Protein AF-A0A060BQU1-F1 (afdb_monomer_lite)

Structure (mmCIF, N/CA/C/O backbone):
data_AF-A0A060BQU1-F1
#
_entry.id   AF-A0A060BQU1-F1
#
loop_
_atom_site.group_PDB
_atom_site.id
_atom_site.type_symbol
_atom_site.label_atom_id
_atom_site.label_alt_id
_atom_site.label_comp_id
_atom_site.label_asym_id
_atom_site.label_entity_id
_atom_site.label_seq_id
_atom_site.pdbx_PDB_ins_code
_atom_site.Cartn_x
_atom_site.Cartn_y
_atom_site.Cartn_z
_atom_site.occupancy
_atom_site.B_iso_or_equiv
_atom_site.auth_seq_id
_atom_site.auth_comp_id
_atom_site.auth_asym_id
_atom_site.auth_atom_id
_atom_site.pdbx_PDB_model_num
ATOM 1 N N . MET A 1 1 ? -9.777 6.456 -17.873 1.00 53.06 1 MET A N 1
ATOM 2 C CA . MET A 1 1 ? -8.493 5.860 -18.306 1.00 53.06 1 MET A CA 1
ATOM 3 C C . MET A 1 1 ? -8.515 5.720 -19.818 1.00 53.06 1 MET A C 1
ATOM 5 O O . MET A 1 1 ? -9.431 5.088 -20.327 1.00 53.06 1 MET A O 1
ATOM 9 N N . GLY A 1 2 ? -7.582 6.353 -20.532 1.00 60.62 2 GLY A N 1
ATOM 10 C CA . GLY A 1 2 ? -7.427 6.136 -21.974 1.00 60.62 2 GLY A CA 1
ATOM 11 C C . GLY A 1 2 ? -6.828 4.748 -22.249 1.00 60.62 2 GLY A C 1
ATOM 12 O O . GLY A 1 2 ? -5.998 4.292 -21.453 1.00 60.62 2 GLY A O 1
ATOM 13 N N . PRO A 1 3 ? -7.241 4.047 -23.320 1.00 80.88 3 PRO A N 1
ATOM 14 C CA . PRO A 1 3 ? -6.688 2.736 -23.650 1.00 80.88 3 PRO A CA 1
ATOM 15 C C . PRO A 1 3 ? -5.167 2.831 -23.849 1.00 80.88 3 PRO A C 1
ATOM 17 O O . PRO A 1 3 ? -4.679 3.741 -24.512 1.00 80.88 3 PRO A O 1
ATOM 20 N N . GLY A 1 4 ? -4.416 1.907 -23.244 1.00 85.81 4 GLY A N 1
ATOM 21 C CA . GLY A 1 4 ? -2.954 1.833 -23.381 1.00 85.81 4 GLY A CA 1
ATOM 22 C C . GLY A 1 4 ? -2.136 2.776 -22.485 1.00 85.81 4 GLY A C 1
ATOM 23 O O . GLY A 1 4 ? -0.916 2.813 -22.617 1.00 85.81 4 GLY A O 1
ATOM 24 N N . GLY A 1 5 ? -2.756 3.511 -21.555 1.00 90.25 5 GLY A N 1
ATOM 25 C CA . GLY A 1 5 ? -2.037 4.447 -20.675 1.00 90.25 5 GLY A CA 1
ATOM 26 C C . GLY A 1 5 ? -1.175 3.806 -19.575 1.00 90.25 5 GLY A C 1
ATOM 27 O O . GLY A 1 5 ? -0.322 4.478 -19.005 1.00 90.25 5 GLY A O 1
ATOM 28 N N . TYR A 1 6 ? -1.370 2.521 -19.264 1.00 91.56 6 TYR A N 1
ATOM 29 C CA . TYR A 1 6 ? -0.601 1.831 -18.225 1.00 91.56 6 TYR A CA 1
ATOM 30 C C . TYR A 1 6 ? 0.727 1.304 -18.784 1.00 91.56 6 TYR A C 1
ATOM 32 O O . TYR A 1 6 ? 0.740 0.357 -19.569 1.00 91.56 6 TYR A O 1
ATOM 40 N N . GLN A 1 7 ? 1.837 1.932 -18.386 1.00 93.88 7 GLN A N 1
ATOM 41 C CA . GLN A 1 7 ? 3.173 1.705 -18.961 1.00 93.88 7 GLN A CA 1
ATOM 42 C C . GLN A 1 7 ? 4.217 1.231 -17.938 1.00 93.88 7 GLN A C 1
ATOM 44 O O . GLN A 1 7 ? 5.414 1.334 -18.199 1.00 93.88 7 GLN A O 1
ATOM 49 N N . LEU A 1 8 ? 3.784 0.692 -16.792 1.00 93.00 8 LEU A N 1
ATOM 50 C CA . LEU A 1 8 ? 4.696 0.208 -15.754 1.00 93.00 8 LEU A CA 1
ATOM 51 C C . LEU A 1 8 ? 5.667 -0.851 -16.303 1.00 93.00 8 LEU A C 1
ATOM 53 O O . LEU A 1 8 ? 5.246 -1.937 -16.715 1.00 93.00 8 LEU A O 1
ATOM 57 N N . GLY A 1 9 ? 6.963 -0.551 -16.244 1.00 93.62 9 GLY A N 1
ATOM 58 C CA . GLY A 1 9 ? 8.047 -1.413 -16.718 1.00 93.62 9 GLY A CA 1
ATOM 59 C C . GLY A 1 9 ? 8.431 -1.194 -18.186 1.00 93.62 9 GLY A C 1
ATOM 60 O O . GLY A 1 9 ? 9.429 -1.759 -18.637 1.00 93.62 9 GLY A O 1
ATOM 61 N N . ASN A 1 10 ? 7.691 -0.357 -18.922 1.00 93.56 10 ASN A N 1
ATOM 62 C CA . ASN A 1 10 ? 7.920 -0.092 -20.346 1.00 93.56 10 ASN A CA 1
ATOM 63 C C . ASN A 1 10 ? 8.735 1.186 -20.608 1.00 93.56 10 ASN A C 1
ATOM 65 O O . ASN A 1 10 ? 9.032 1.486 -21.765 1.00 93.56 10 ASN A O 1
ATOM 69 N N . PHE A 1 11 ? 9.116 1.940 -19.570 1.00 93.31 11 PHE A N 1
ATOM 70 C CA . PHE A 1 11 ? 9.984 3.103 -19.750 1.00 93.31 11 PHE A CA 1
ATOM 71 C C . PHE A 1 11 ? 11.409 2.687 -20.161 1.00 93.31 11 PHE A C 1
ATOM 73 O O . PHE A 1 11 ? 11.885 1.615 -19.766 1.00 93.31 11 PHE A O 1
ATOM 80 N N . PRO A 1 12 ? 12.121 3.534 -20.932 1.00 91.88 12 PRO A N 1
ATOM 81 C CA . PRO A 1 12 ? 13.494 3.260 -21.338 1.00 91.88 12 PRO A CA 1
ATOM 82 C C . PRO A 1 12 ? 14.453 3.073 -20.147 1.00 91.88 12 PRO A C 1
ATOM 84 O O . PRO A 1 12 ? 14.220 3.610 -19.058 1.00 91.88 12 PRO A O 1
ATOM 87 N N . PRO A 1 13 ? 15.582 2.368 -20.342 1.00 92.56 13 PRO A N 1
ATOM 88 C CA . PRO A 1 13 ? 16.647 2.300 -19.344 1.00 92.56 13 PRO A CA 1
ATOM 89 C C . PRO A 1 13 ? 17.123 3.696 -18.915 1.00 92.56 13 PRO A C 1
ATOM 91 O O . PRO A 1 13 ? 17.191 4.616 -19.726 1.00 92.56 13 PRO A O 1
ATOM 94 N N . GLY A 1 14 ? 17.456 3.847 -17.631 1.00 91.56 14 GLY A N 1
ATOM 95 C CA . GLY A 1 14 ? 17.789 5.138 -17.010 1.00 91.56 14 GLY A CA 1
ATOM 96 C C . GLY A 1 14 ? 16.642 5.751 -16.200 1.00 91.56 14 GLY A C 1
ATOM 97 O O . GLY A 1 14 ? 16.901 6.567 -15.321 1.00 91.56 14 GLY A O 1
ATOM 98 N N . PHE A 1 15 ? 15.401 5.306 -16.420 1.00 95.38 15 PHE A N 1
ATOM 99 C CA . PHE A 1 15 ? 14.255 5.678 -15.591 1.00 95.38 15 PHE A CA 1
ATOM 100 C C . PHE A 1 15 ? 14.021 4.674 -14.457 1.00 95.38 15 PHE A C 1
ATOM 102 O O . PHE A 1 15 ? 14.043 3.453 -14.667 1.00 95.38 15 PHE A O 1
ATOM 109 N N . SER A 1 16 ? 13.712 5.206 -13.275 1.00 96.25 16 SER A N 1
ATOM 110 C CA . SER A 1 16 ? 13.061 4.465 -12.195 1.00 96.25 16 SER A CA 1
ATOM 111 C C . SER A 1 16 ? 11.570 4.797 -12.180 1.00 96.25 16 SER A C 1
ATOM 113 O O . SER A 1 16 ? 11.181 5.940 -12.413 1.00 96.25 16 SER A O 1
ATOM 115 N N . GLU A 1 17 ? 10.735 3.799 -11.918 1.00 97.38 17 GLU A N 1
ATOM 116 C CA . GLU A 1 17 ? 9.280 3.906 -11.977 1.00 97.38 17 GLU A CA 1
ATOM 117 C C . GLU A 1 17 ? 8.655 3.583 -10.628 1.00 97.38 17 GLU A C 1
ATOM 119 O O . GLU A 1 17 ? 9.081 2.668 -9.924 1.00 97.38 17 GLU A O 1
ATOM 124 N N . TRP A 1 18 ? 7.612 4.329 -10.286 1.00 97.81 18 TRP A N 1
ATOM 125 C CA . TRP A 1 18 ? 6.802 4.073 -9.105 1.00 97.81 18 TRP A CA 1
ATOM 126 C C . TRP A 1 18 ? 6.022 2.775 -9.278 1.00 97.81 18 TRP A C 1
ATOM 128 O O . TRP A 1 18 ? 5.196 2.650 -10.178 1.00 97.81 18 TRP A O 1
ATOM 138 N N . ASN A 1 19 ? 6.293 1.806 -8.409 1.00 97.56 19 ASN A N 1
ATOM 139 C CA . ASN A 1 19 ? 5.724 0.473 -8.506 1.00 97.56 19 ASN A CA 1
ATOM 140 C C . ASN A 1 19 ? 4.430 0.360 -7.684 1.00 97.56 19 ASN A C 1
ATOM 142 O O . ASN A 1 19 ? 4.434 -0.074 -6.531 1.00 97.56 19 ASN A O 1
ATOM 146 N N . ASP A 1 20 ? 3.311 0.755 -8.293 1.00 95.75 20 ASP A N 1
ATOM 147 C CA . ASP A 1 20 ? 1.971 0.597 -7.713 1.00 95.75 20 ASP A CA 1
ATOM 148 C C . ASP A 1 20 ? 1.616 -0.875 -7.451 1.00 95.75 20 ASP A C 1
ATOM 150 O O . ASP A 1 20 ? 1.002 -1.207 -6.440 1.00 95.75 20 ASP A O 1
ATOM 154 N N . ARG A 1 21 ? 2.114 -1.793 -8.281 1.00 96.25 21 ARG A N 1
ATOM 155 C CA . ARG A 1 21 ? 1.933 -3.229 -8.079 1.00 96.25 21 ARG A CA 1
ATOM 156 C C . ARG A 1 21 ? 2.603 -3.719 -6.793 1.00 96.25 21 ARG A C 1
ATOM 158 O O . ARG A 1 21 ? 2.032 -4.568 -6.109 1.00 96.25 21 ARG A O 1
ATOM 165 N N . PHE A 1 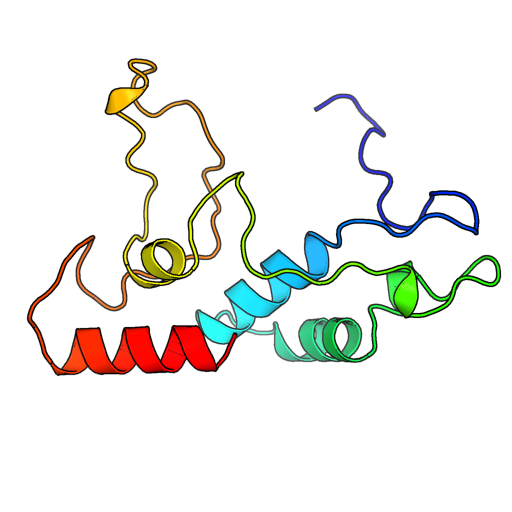22 ? 3.784 -3.204 -6.441 1.00 97.81 22 PHE A N 1
ATOM 166 C CA . PHE A 1 22 ? 4.415 -3.466 -5.141 1.00 97.81 22 PHE A CA 1
ATOM 167 C C . PHE A 1 22 ? 3.516 -2.980 -4.006 1.00 97.81 22 PHE A C 1
ATOM 169 O O . PHE A 1 22 ? 3.184 -3.769 -3.121 1.00 97.81 22 PHE A O 1
ATOM 176 N N . ARG A 1 23 ? 3.075 -1.718 -4.080 1.00 97.88 23 ARG A N 1
ATOM 177 C CA . ARG A 1 23 ? 2.188 -1.093 -3.092 1.00 97.88 23 ARG A CA 1
ATOM 178 C C . ARG A 1 23 ? 0.953 -1.954 -2.830 1.00 97.88 23 ARG A C 1
ATOM 180 O O . ARG A 1 23 ? 0.698 -2.331 -1.689 1.00 97.88 23 ARG A O 1
ATOM 187 N N . ASP A 1 24 ? 0.216 -2.294 -3.881 1.00 96.69 24 ASP A N 1
ATOM 188 C CA . ASP A 1 24 ? -1.074 -2.978 -3.772 1.00 96.69 24 ASP A CA 1
ATOM 189 C C . ASP A 1 24 ? -0.913 -4.419 -3.271 1.00 96.69 24 ASP A C 1
ATOM 191 O O . ASP A 1 24 ? -1.706 -4.875 -2.445 1.00 96.69 24 ASP A O 1
ATOM 195 N N . THR A 1 25 ? 0.149 -5.112 -3.702 1.00 97.75 25 THR A N 1
ATOM 196 C CA . THR A 1 25 ? 0.455 -6.488 -3.270 1.00 97.75 25 THR A CA 1
ATOM 197 C C . THR A 1 25 ? 0.832 -6.541 -1.791 1.00 97.75 25 THR A C 1
ATOM 199 O O . THR A 1 25 ? 0.324 -7.388 -1.060 1.00 97.75 25 THR A O 1
ATOM 202 N N . VAL A 1 26 ? 1.713 -5.647 -1.325 1.00 97.88 26 VAL A N 1
ATOM 203 C CA . VAL A 1 26 ? 2.141 -5.634 0.084 1.00 97.88 26 VAL A CA 1
ATOM 204 C 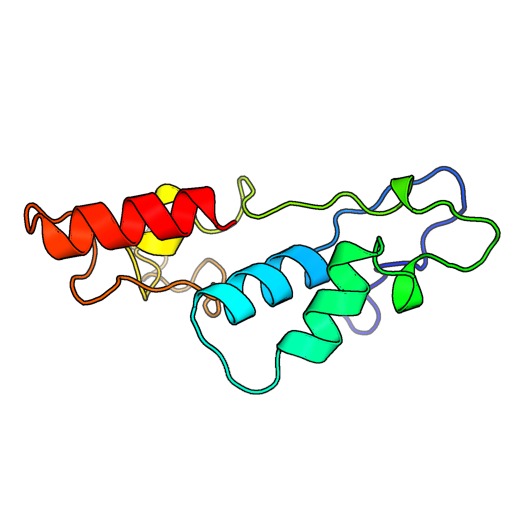C . VAL A 1 26 ? 0.967 -5.281 0.996 1.00 97.88 26 VAL A C 1
ATOM 206 O O . VAL A 1 26 ? 0.771 -5.936 2.020 1.00 97.88 26 VAL A O 1
ATOM 209 N N . ARG A 1 27 ? 0.144 -4.303 0.600 1.00 97.88 27 ARG A N 1
ATOM 210 C CA . ARG A 1 27 ? -1.080 -3.945 1.328 1.00 97.88 27 ARG A CA 1
ATOM 211 C C . ARG A 1 27 ? -2.057 -5.120 1.420 1.00 97.88 27 ARG A C 1
ATOM 213 O O . ARG A 1 27 ? -2.489 -5.453 2.518 1.00 97.88 27 ARG A O 1
ATOM 220 N N . ALA A 1 28 ? -2.349 -5.780 0.297 1.00 97.44 28 ALA A N 1
ATOM 221 C CA . ALA A 1 28 ? -3.242 -6.941 0.250 1.00 97.44 28 ALA A CA 1
ATOM 222 C C . ALA A 1 28 ? -2.736 -8.098 1.128 1.00 97.44 28 ALA A C 1
ATOM 224 O O . ALA A 1 28 ? -3.494 -8.668 1.912 1.00 97.44 28 ALA A O 1
ATOM 225 N N . PHE A 1 29 ? -1.434 -8.396 1.068 1.00 97.81 29 PHE A N 1
ATOM 226 C CA . PHE A 1 29 ? -0.831 -9.448 1.884 1.00 97.81 29 PHE A CA 1
ATOM 227 C C . PHE A 1 29 ? -1.014 -9.193 3.386 1.00 97.81 29 PHE A C 1
ATOM 229 O O . PHE A 1 29 ? -1.449 -10.080 4.116 1.00 97.81 29 PHE A O 1
ATOM 236 N N . TRP A 1 30 ? -0.723 -7.977 3.857 1.00 97.12 30 TRP A N 1
ATOM 237 C CA . TRP A 1 30 ? -0.835 -7.646 5.282 1.00 97.12 30 TRP A CA 1
ATOM 238 C C . TRP A 1 30 ? -2.268 -7.415 5.761 1.00 97.12 30 TRP A C 1
ATOM 240 O O . TRP A 1 30 ? -2.551 -7.627 6.945 1.00 97.12 30 TRP A O 1
ATOM 250 N N . ARG A 1 31 ? -3.175 -7.032 4.852 1.00 96.12 31 ARG A N 1
ATOM 251 C CA . ARG A 1 31 ? -4.625 -7.042 5.089 1.00 96.12 31 ARG A CA 1
ATOM 252 C C . ARG A 1 31 ? -5.142 -8.460 5.357 1.00 96.12 31 ARG A C 1
ATOM 254 O O . ARG A 1 31 ? -6.091 -8.610 6.123 1.00 96.12 31 ARG A O 1
ATOM 261 N N . GLY A 1 32 ? -4.472 -9.475 4.809 1.00 95.75 32 GLY A N 1
ATOM 262 C CA . GLY A 1 32 ? -4.818 -10.885 4.972 1.00 95.75 32 GLY A CA 1
ATOM 263 C C . GLY A 1 32 ? -5.562 -11.474 3.776 1.00 95.75 32 GLY A C 1
ATOM 264 O O . GLY A 1 32 ? -6.259 -12.472 3.940 1.00 95.75 32 GLY A O 1
ATOM 265 N N . ASP A 1 33 ? -5.434 -10.868 2.594 1.00 96.12 33 ASP A N 1
ATOM 266 C CA . ASP A 1 33 ? -6.044 -11.384 1.372 1.00 96.12 33 ASP A CA 1
ATOM 267 C C . ASP A 1 33 ? -5.456 -12.754 0.999 1.00 96.12 33 ASP A C 1
ATOM 269 O O . ASP A 1 33 ? -4.251 -13.010 1.122 1.00 96.12 33 ASP A O 1
ATOM 273 N N . GLU A 1 34 ? -6.312 -13.643 0.504 1.00 94.06 34 GLU A N 1
ATOM 274 C CA . GLU A 1 34 ? -5.913 -14.992 0.118 1.00 94.06 34 GLU A CA 1
ATOM 275 C C . GLU A 1 34 ? -5.042 -14.998 -1.148 1.00 94.06 34 GLU A C 1
ATOM 277 O O . GLU A 1 34 ? -5.162 -14.150 -2.030 1.00 94.06 34 GLU A O 1
ATOM 282 N N . LEU A 1 35 ? -4.169 -16.005 -1.259 1.00 92.19 35 LEU A N 1
ATOM 283 C CA . LEU A 1 35 ? -3.362 -16.292 -2.456 1.00 92.19 35 LEU A CA 1
ATOM 284 C C . LEU A 1 35 ? -2.393 -15.174 -2.907 1.00 92.19 35 LEU A C 1
ATOM 286 O O . LEU A 1 35 ? -1.870 -15.233 -4.018 1.00 92.19 35 LEU A O 1
ATOM 290 N N . VAL A 1 36 ? -2.066 -14.201 -2.048 1.00 94.75 36 VAL A N 1
ATOM 291 C CA . VAL A 1 36 ? -1.136 -13.099 -2.385 1.00 94.75 36 VAL A CA 1
ATOM 292 C C . VAL A 1 36 ? 0.345 -13.481 -2.229 1.00 94.75 36 VAL A C 1
ATOM 294 O O . VAL A 1 36 ? 1.217 -12.865 -2.841 1.00 94.75 36 VAL A O 1
ATOM 297 N N . ALA A 1 37 ? 0.663 -14.516 -1.445 1.00 93.69 37 ALA A N 1
ATOM 298 C CA . ALA A 1 37 ? 2.048 -14.881 -1.119 1.00 93.69 37 ALA A CA 1
ATOM 299 C C . ALA A 1 37 ? 2.970 -15.121 -2.343 1.00 93.69 37 ALA A C 1
ATOM 301 O O . ALA A 1 37 ? 4.103 -14.633 -2.318 1.00 93.69 37 ALA A O 1
ATOM 302 N N . PRO A 1 38 ? 2.534 -15.797 -3.429 1.00 93.31 38 PRO A N 1
ATOM 303 C CA . PRO A 1 38 ? 3.363 -15.947 -4.629 1.00 93.31 38 PRO A CA 1
ATOM 304 C C . PRO A 1 38 ? 3.686 -14.608 -5.308 1.00 93.31 38 PRO A C 1
ATOM 306 O O . PRO A 1 38 ? 4.825 -14.378 -5.709 1.00 93.31 38 PRO A O 1
ATOM 309 N N . GLU A 1 39 ? 2.710 -13.700 -5.389 1.00 94.81 39 GLU A N 1
ATOM 310 C CA . GLU A 1 39 ? 2.898 -12.369 -5.978 1.00 94.81 39 GLU A CA 1
ATOM 311 C C . GLU A 1 39 ? 3.836 -11.515 -5.112 1.00 94.81 39 GLU A C 1
ATOM 313 O O . GLU A 1 39 ? 4.703 -10.806 -5.630 1.00 94.81 39 GLU A O 1
ATOM 318 N N . LEU A 1 40 ? 3.722 -11.627 -3.783 1.00 96.50 40 LEU A N 1
ATOM 319 C CA . LEU A 1 40 ? 4.611 -10.946 -2.844 1.00 96.50 40 LEU A CA 1
ATOM 320 C C . LEU A 1 40 ? 6.077 -11.350 -3.052 1.00 96.50 40 LEU A C 1
ATOM 322 O O . LEU A 1 40 ? 6.953 -10.487 -2.994 1.00 96.50 40 LEU A O 1
ATOM 326 N N . ALA A 1 41 ? 6.358 -12.626 -3.331 1.00 96.00 41 ALA A N 1
ATOM 327 C CA . ALA A 1 41 ? 7.725 -13.090 -3.561 1.00 96.00 41 ALA A CA 1
ATOM 328 C C . ALA A 1 41 ? 8.397 -12.327 -4.717 1.00 96.00 41 ALA A C 1
ATOM 330 O O . ALA A 1 41 ? 9.522 -11.846 -4.571 1.00 96.00 41 ALA A O 1
ATOM 331 N N . ALA A 1 42 ? 7.683 -12.120 -5.829 1.00 94.81 42 ALA A N 1
ATOM 332 C CA . ALA A 1 42 ? 8.187 -11.317 -6.942 1.00 94.81 42 ALA A CA 1
ATOM 333 C C . ALA A 1 42 ? 8.428 -9.857 -6.525 1.00 94.81 42 ALA A C 1
ATOM 335 O O . ALA A 1 42 ? 9.451 -9.271 -6.880 1.00 94.81 42 ALA A O 1
ATOM 336 N N . ARG A 1 43 ? 7.526 -9.268 -5.729 1.00 97.06 43 ARG A N 1
ATOM 337 C CA . ARG A 1 43 ? 7.659 -7.886 -5.239 1.00 97.06 43 ARG A CA 1
ATOM 338 C C . ARG A 1 43 ? 8.889 -7.681 -4.357 1.00 97.06 43 ARG A C 1
ATOM 340 O O . ARG A 1 43 ? 9.605 -6.697 -4.548 1.00 97.06 43 ARG A O 1
ATOM 347 N N . LEU A 1 44 ? 9.167 -8.617 -3.450 1.00 95.44 44 LEU A N 1
ATOM 348 C CA . LEU A 1 44 ? 10.338 -8.574 -2.567 1.00 95.44 44 LEU A CA 1
ATOM 349 C C . LEU A 1 44 ? 11.660 -8.723 -3.331 1.00 95.44 44 LEU A C 1
ATOM 351 O O . LEU A 1 44 ? 12.660 -8.122 -2.948 1.00 95.44 44 LEU A O 1
ATOM 355 N N . LEU A 1 45 ? 11.659 -9.461 -4.443 1.00 95.06 45 LEU A N 1
ATOM 356 C CA . LEU A 1 45 ? 12.832 -9.664 -5.301 1.00 95.06 45 LEU A CA 1
ATOM 357 C C . LEU A 1 45 ? 13.051 -8.538 -6.330 1.00 95.06 45 LEU A C 1
ATOM 359 O O . LEU A 1 45 ? 13.793 -8.711 -7.293 1.00 95.06 45 LEU A O 1
ATOM 363 N N . GLY A 1 46 ? 12.418 -7.374 -6.146 1.00 93.12 46 GLY A N 1
ATOM 364 C CA . GLY A 1 46 ? 12.574 -6.226 -7.046 1.0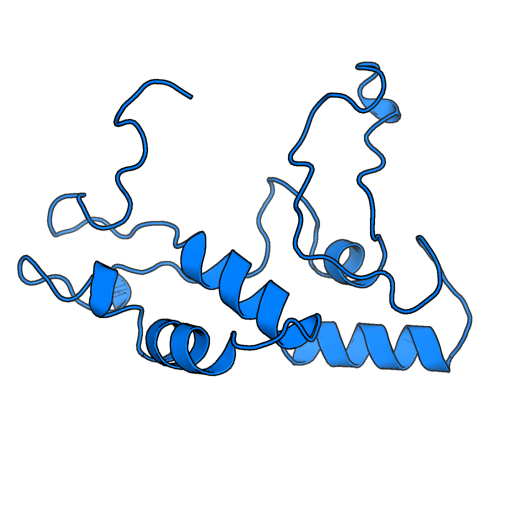0 93.12 46 GLY A CA 1
ATOM 365 C C . GLY A 1 46 ? 11.665 -6.260 -8.276 1.00 93.12 46 GLY A C 1
ATOM 366 O O . GLY A 1 46 ? 11.911 -5.536 -9.236 1.00 93.12 46 GLY A O 1
ATOM 367 N N . SER A 1 47 ? 10.596 -7.063 -8.244 1.00 95.88 47 SER A N 1
ATOM 368 C CA . SER A 1 47 ? 9.613 -7.214 -9.330 1.00 95.88 47 SER A CA 1
ATOM 369 C C . SER A 1 47 ? 10.245 -7.591 -10.681 1.00 95.88 47 SER A C 1
ATOM 371 O O . SER A 1 47 ? 10.033 -6.887 -11.676 1.00 95.88 47 SER A O 1
ATOM 373 N N . PRO A 1 48 ? 11.030 -8.687 -10.745 1.00 93.50 48 PRO A N 1
ATOM 374 C CA . PRO A 1 48 ? 11.754 -9.075 -11.956 1.00 93.50 48 PRO A CA 1
ATOM 375 C C . PRO A 1 48 ? 10.811 -9.364 -13.131 1.00 93.50 48 PRO A C 1
ATOM 377 O O . PRO A 1 48 ? 11.113 -9.018 -14.266 1.00 93.50 48 PRO A O 1
ATOM 380 N N . ASP A 1 49 ? 9.605 -9.862 -12.863 1.00 93.44 49 ASP A N 1
ATOM 381 C CA . ASP A 1 49 ? 8.552 -10.059 -13.863 1.00 93.44 49 ASP A CA 1
ATOM 382 C C . ASP A 1 49 ? 8.197 -8.772 -14.641 1.00 93.44 49 ASP A C 1
ATOM 384 O O . ASP A 1 49 ? 7.748 -8.826 -15.791 1.00 93.44 49 ASP A O 1
ATOM 388 N N . ARG A 1 50 ? 8.446 -7.595 -14.051 1.00 91.38 50 ARG A N 1
ATOM 389 C CA . ARG A 1 50 ? 8.254 -6.285 -14.689 1.00 91.38 50 ARG A CA 1
ATOM 390 C C . ARG A 1 50 ? 9.555 -5.637 -15.130 1.00 91.38 50 ARG A C 1
ATOM 392 O O . ARG A 1 50 ? 9.617 -5.152 -16.256 1.00 91.38 50 ARG A O 1
ATOM 399 N N . PHE A 1 51 ? 10.571 -5.623 -14.277 1.00 93.81 51 PHE A N 1
ATOM 400 C CA . PHE A 1 51 ? 11.758 -4.795 -14.490 1.00 93.81 51 PHE A CA 1
ATOM 401 C C . PHE A 1 51 ? 12.987 -5.562 -14.978 1.00 93.81 51 PHE A C 1
ATOM 403 O O . PHE A 1 51 ? 13.916 -4.912 -15.447 1.00 93.81 51 PHE A O 1
ATOM 410 N N . ASP A 1 52 ? 13.006 -6.898 -14.944 1.00 92.25 52 ASP A N 1
ATOM 411 C CA . ASP A 1 52 ? 14.126 -7.702 -15.461 1.00 92.25 52 ASP A CA 1
ATOM 412 C C . ASP A 1 52 ? 14.029 -7.872 -16.984 1.00 92.25 52 ASP A C 1
ATOM 414 O O . ASP A 1 52 ? 13.783 -8.940 -17.542 1.00 92.25 52 ASP A O 1
ATOM 418 N N . ARG A 1 53 ? 14.114 -6.737 -17.675 1.00 87.56 53 ARG A N 1
ATOM 419 C CA . ARG A 1 53 ? 14.096 -6.632 -19.132 1.00 87.56 53 ARG A CA 1
ATOM 420 C C . ARG A 1 53 ? 14.888 -5.407 -19.561 1.00 87.56 53 ARG A C 1
ATOM 422 O O . ARG A 1 53 ? 15.082 -4.471 -18.786 1.00 87.56 53 ARG A O 1
ATOM 429 N N . SER A 1 54 ? 15.338 -5.390 -20.812 1.00 85.38 54 SER A N 1
ATOM 430 C CA . SER A 1 54 ? 16.001 -4.220 -21.409 1.00 85.38 54 SER A CA 1
ATOM 431 C C . SER A 1 54 ? 17.207 -3.706 -20.601 1.00 85.38 54 SER A C 1
ATOM 433 O O . SER A 1 54 ? 17.446 -2.503 -20.544 1.00 85.38 54 SER A O 1
ATOM 435 N N . ASN A 1 55 ? 17.962 -4.610 -19.962 1.00 86.75 55 ASN A N 1
ATOM 436 C CA . ASN A 1 55 ? 19.133 -4.291 -19.132 1.00 86.75 55 ASN A CA 1
ATOM 437 C C . ASN A 1 55 ? 18.836 -3.349 -17.942 1.00 86.75 55 ASN A C 1
ATOM 439 O O . ASN A 1 55 ? 19.710 -2.606 -17.482 1.00 86.75 55 ASN A O 1
ATOM 443 N N . ARG A 1 56 ? 17.591 -3.339 -17.451 1.00 92.12 56 ARG A N 1
ATOM 444 C CA . ARG A 1 56 ? 17.204 -2.577 -16.261 1.00 92.12 56 ARG A CA 1
ATOM 445 C C . ARG A 1 56 ? 17.560 -3.357 -14.996 1.00 92.12 56 ARG A C 1
ATOM 447 O O . ARG A 1 56 ? 17.555 -4.580 -14.967 1.00 92.12 56 ARG A O 1
ATOM 454 N N . ARG A 1 57 ? 17.925 -2.620 -13.947 1.00 91.38 57 ARG A N 1
ATOM 455 C CA . ARG A 1 57 ? 18.322 -3.169 -12.640 1.00 91.38 57 ARG A CA 1
ATOM 456 C C . ARG A 1 57 ? 17.130 -3.162 -11.678 1.00 91.38 57 ARG A C 1
ATOM 458 O O . ARG A 1 57 ? 16.231 -2.351 -11.881 1.00 91.38 57 ARG A O 1
ATOM 465 N N . PRO A 1 58 ? 17.158 -3.927 -10.570 1.00 93.25 58 PRO A N 1
ATOM 466 C CA . PRO A 1 58 ? 16.124 -3.851 -9.531 1.00 93.25 58 PRO A CA 1
ATOM 467 C C . PRO A 1 58 ? 15.865 -2.432 -8.993 1.00 93.25 58 PRO A C 1
ATOM 469 O O . PRO A 1 58 ? 14.742 -2.105 -8.625 1.00 93.25 58 PRO A O 1
ATOM 472 N N . SER A 1 59 ? 16.869 -1.545 -9.028 1.00 94.12 59 SER A N 1
ATOM 473 C CA . SER A 1 59 ? 16.737 -0.119 -8.676 1.00 94.12 59 SER A CA 1
ATOM 474 C C . SER A 1 59 ? 15.828 0.691 -9.614 1.00 94.12 59 SER A C 1
ATOM 476 O O . SER A 1 59 ? 15.535 1.856 -9.345 1.00 94.12 59 SER A O 1
ATOM 478 N N . ALA A 1 60 ? 15.398 0.109 -10.734 1.00 95.88 60 ALA A N 1
ATOM 479 C CA . ALA A 1 60 ? 14.378 0.681 -11.601 1.00 95.88 60 ALA A CA 1
ATOM 480 C C . ALA A 1 60 ? 12.983 0.651 -10.952 1.00 95.88 60 ALA A C 1
ATOM 482 O O . ALA A 1 60 ? 12.122 1.426 -11.354 1.00 95.88 60 ALA A O 1
ATOM 483 N N . SER A 1 61 ? 12.767 -0.198 -9.942 1.00 97.38 61 SER A N 1
ATOM 484 C CA . SER A 1 61 ? 11.537 -0.231 -9.154 1.00 97.38 61 SER A CA 1
ATOM 485 C C . SER A 1 61 ? 11.646 0.712 -7.956 1.00 97.38 61 SER A C 1
ATOM 487 O O . SER A 1 61 ? 12.442 0.481 -7.045 1.00 97.38 61 SER A O 1
ATOM 489 N N . VAL A 1 62 ? 10.820 1.756 -7.919 1.00 97.75 62 VAL A N 1
ATOM 490 C CA . VAL A 1 62 ? 10.605 2.564 -6.713 1.00 97.75 62 VAL A CA 1
ATOM 491 C C . VAL A 1 62 ? 9.473 1.922 -5.924 1.00 97.75 62 VAL A C 1
ATOM 493 O O . VAL A 1 62 ? 8.297 2.073 -6.256 1.00 97.75 62 VAL A O 1
ATOM 496 N N . ASN A 1 63 ? 9.842 1.172 -4.889 1.00 97.81 63 ASN A N 1
ATOM 497 C CA . ASN A 1 63 ? 8.901 0.511 -3.992 1.00 97.81 63 ASN A CA 1
ATOM 498 C C . ASN A 1 63 ? 8.400 1.500 -2.936 1.00 97.81 63 ASN A C 1
ATOM 500 O O . ASN A 1 63 ? 9.197 2.180 -2.290 1.00 97.81 63 ASN A O 1
ATOM 504 N N . PHE A 1 64 ? 7.087 1.558 -2.737 1.00 97.94 64 PHE A N 1
ATOM 505 C CA . PHE A 1 64 ? 6.460 2.420 -1.741 1.00 97.94 64 PHE A CA 1
ATOM 506 C C . PHE A 1 64 ? 5.173 1.782 -1.212 1.00 97.94 64 PHE A C 1
ATOM 508 O O . PHE A 1 64 ? 4.511 1.027 -1.920 1.00 97.94 64 PHE A O 1
ATOM 515 N N . ILE A 1 65 ? 4.816 2.092 0.037 1.00 98.06 65 ILE A N 1
ATOM 516 C CA . ILE A 1 65 ? 3.560 1.638 0.657 1.00 98.06 65 ILE A CA 1
ATOM 517 C C . ILE A 1 65 ? 2.507 2.731 0.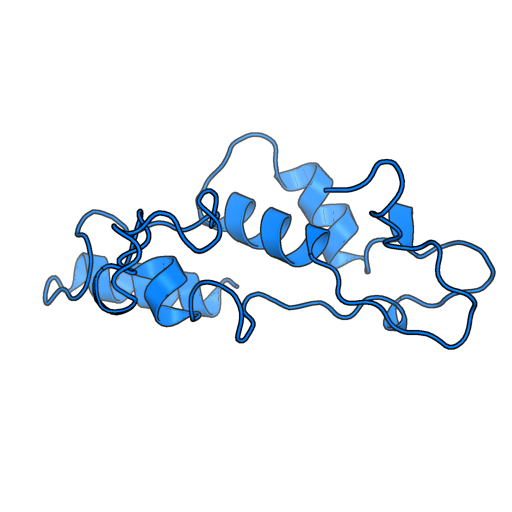611 1.00 98.06 65 ILE A C 1
ATOM 519 O O . ILE A 1 65 ? 1.340 2.438 0.380 1.00 98.06 65 ILE A O 1
ATOM 523 N N . THR A 1 66 ? 2.888 3.990 0.808 1.00 97.94 66 THR A N 1
ATOM 524 C CA . THR A 1 66 ? 1.981 5.142 0.780 1.00 97.94 66 THR A CA 1
ATOM 525 C C . THR A 1 66 ? 2.614 6.302 0.037 1.00 97.94 66 THR A C 1
ATOM 527 O O . THR A 1 66 ? 3.837 6.425 -0.005 1.00 97.94 66 THR A O 1
ATOM 530 N N . ALA A 1 67 ? 1.771 7.150 -0.534 1.00 97.19 67 ALA A N 1
ATOM 531 C CA . ALA A 1 67 ? 2.156 8.357 -1.243 1.00 97.19 67 ALA A CA 1
ATOM 532 C C . ALA A 1 67 ? 1.272 9.520 -0.778 1.00 97.19 67 ALA A C 1
ATOM 534 O O . ALA A 1 67 ? 0.496 9.371 0.161 1.00 97.19 67 ALA A O 1
ATOM 535 N N . HIS A 1 68 ? 1.405 10.673 -1.434 1.00 96.38 68 HIS A N 1
ATOM 536 C CA . HIS A 1 68 ? 0.484 11.792 -1.241 1.00 96.38 68 HIS A CA 1
ATOM 537 C C . HIS A 1 68 ? -0.918 11.493 -1.795 1.00 96.38 68 HIS A C 1
ATOM 539 O O . HIS A 1 68 ? -1.888 12.054 -1.302 1.00 96.38 68 HIS A O 1
ATOM 545 N N . ASP A 1 69 ? -1.014 10.629 -2.811 1.00 93.94 69 ASP A N 1
ATOM 546 C CA . ASP A 1 69 ? -2.286 10.144 -3.342 1.00 93.94 69 ASP A CA 1
ATOM 547 C C . ASP A 1 69 ? -2.750 8.895 -2.574 1.00 93.94 69 ASP A C 1
ATOM 549 O O . ASP A 1 69 ? -1.996 7.924 -2.401 1.00 93.94 69 ASP A O 1
ATOM 553 N N . GLY A 1 70 ? -3.999 8.934 -2.114 1.00 95.56 70 GLY A N 1
ATOM 554 C CA . GLY A 1 70 ? -4.613 7.936 -1.244 1.00 95.56 70 GLY A CA 1
ATOM 555 C C . GLY A 1 70 ? -4.253 8.095 0.238 1.00 95.56 70 GLY A C 1
ATOM 556 O O . GLY A 1 70 ? -3.881 9.165 0.715 1.00 95.56 70 GLY A O 1
ATOM 557 N N . PHE A 1 71 ? -4.397 7.007 0.998 1.00 97.69 71 PHE A N 1
ATOM 558 C CA . PHE A 1 71 ? -4.175 7.034 2.443 1.00 97.69 71 PHE A CA 1
ATOM 559 C C . PHE A 1 71 ? -2.710 7.207 2.855 1.00 97.69 71 PHE A C 1
ATOM 561 O O . PHE A 1 71 ? -1.795 6.606 2.281 1.00 97.69 71 PHE A O 1
ATOM 568 N N . THR A 1 72 ? -2.524 7.918 3.972 1.00 98.25 72 THR A N 1
ATOM 569 C CA . THR A 1 72 ? -1.298 7.857 4.775 1.00 98.25 72 THR A CA 1
ATOM 570 C C . THR A 1 72 ? -1.117 6.463 5.382 1.00 98.25 72 THR A C 1
ATOM 572 O O . THR A 1 72 ? -2.065 5.683 5.477 1.00 98.25 72 THR A O 1
ATOM 575 N N . LEU A 1 73 ? 0.086 6.130 5.866 1.00 98.25 73 LEU A N 1
ATOM 576 C CA . LEU A 1 73 ? 0.327 4.823 6.499 1.00 98.25 73 LEU A CA 1
ATOM 577 C C . LEU A 1 73 ? -0.561 4.608 7.737 1.00 98.25 73 LEU A C 1
ATOM 579 O O . LEU A 1 73 ? -0.958 3.484 8.039 1.00 98.25 73 LEU A O 1
ATOM 583 N N . ARG A 1 74 ? -0.888 5.690 8.454 1.00 98.25 74 ARG A N 1
ATOM 584 C CA . ARG A 1 74 ? -1.780 5.637 9.613 1.00 98.25 74 ARG A CA 1
ATOM 585 C C . ARG A 1 74 ? -3.223 5.384 9.194 1.00 98.25 74 ARG A C 1
ATOM 587 O O . ARG A 1 74 ? -3.896 4.580 9.842 1.00 98.25 74 ARG A O 1
ATOM 594 N N . ASP A 1 75 ? -3.683 6.046 8.141 1.00 98.19 75 ASP A N 1
ATOM 595 C CA . ASP A 1 75 ? -5.065 5.925 7.678 1.00 98.19 75 ASP A CA 1
ATOM 596 C C . ASP A 1 75 ? -5.303 4.591 6.970 1.00 98.19 75 ASP A C 1
ATOM 598 O O . ASP A 1 75 ? -6.344 3.973 7.170 1.00 98.19 75 ASP A O 1
ATOM 602 N N . LEU A 1 76 ? -4.284 4.064 6.286 1.00 98.38 76 LEU A N 1
ATOM 603 C CA . LEU A 1 76 ? -4.277 2.731 5.680 1.00 98.38 76 LEU A CA 1
ATOM 604 C C . LEU A 1 76 ? -4.618 1.618 6.686 1.00 98.38 76 LEU A C 1
ATOM 606 O O . LEU A 1 76 ? -5.214 0.608 6.318 1.00 98.38 76 LEU A O 1
ATOM 610 N N . VAL A 1 77 ? -4.246 1.802 7.956 1.00 98.50 77 VAL A N 1
ATOM 611 C CA . VAL A 1 77 ? -4.569 0.870 9.046 1.00 98.50 77 VAL A CA 1
ATOM 612 C C . VAL A 1 77 ? -5.722 1.350 9.932 1.00 98.50 77 VAL A C 1
ATOM 614 O O . VAL A 1 77 ? -6.006 0.723 10.948 1.00 98.50 77 VAL A O 1
ATOM 617 N N . SER A 1 78 ? -6.353 2.484 9.624 1.00 98.38 78 SER A N 1
ATOM 618 C CA . SER A 1 78 ? -7.403 3.073 10.466 1.00 98.38 78 SER A CA 1
ATOM 619 C C . SER A 1 78 ? -8.753 3.208 9.772 1.00 98.38 78 SER A C 1
ATOM 621 O O . SER A 1 78 ? -9.751 3.288 10.480 1.00 98.38 78 SER A O 1
ATOM 623 N N . TYR A 1 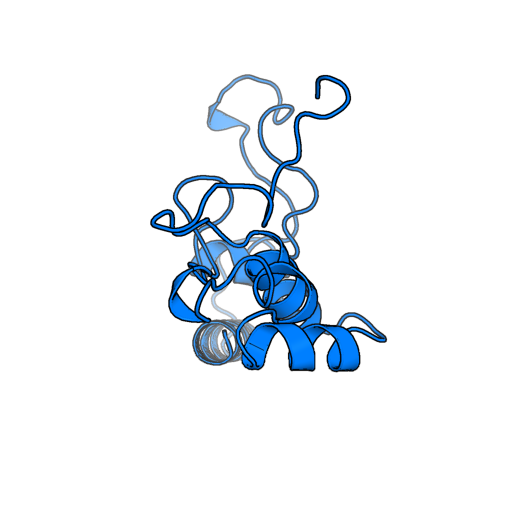79 ? -8.804 3.182 8.441 1.00 98.31 79 TYR A N 1
ATOM 624 C CA . TYR A 1 79 ? -10.028 3.381 7.666 1.00 98.31 79 TYR A CA 1
ATOM 625 C C . TYR A 1 79 ? -10.217 2.278 6.624 1.00 98.31 79 TYR A C 1
ATOM 627 O O . TYR A 1 79 ? -9.269 1.859 5.957 1.00 98.31 79 TYR A O 1
ATOM 635 N N . ALA A 1 80 ? -11.449 1.796 6.489 1.00 96.69 80 ALA A N 1
ATOM 636 C CA . ALA A 1 80 ? -11.859 0.851 5.457 1.00 96.69 80 ALA A CA 1
ATOM 637 C C . ALA A 1 80 ? -12.433 1.570 4.226 1.00 96.69 80 ALA A C 1
ATOM 639 O O . ALA A 1 80 ? -12.329 1.049 3.118 1.00 96.69 80 ALA A O 1
ATOM 640 N N . ALA A 1 81 ? -12.997 2.768 4.406 1.00 95.94 81 ALA A N 1
ATOM 641 C CA . ALA A 1 81 ? -13.535 3.595 3.331 1.00 95.94 81 ALA A CA 1
ATOM 642 C C . ALA A 1 81 ? -12.864 4.974 3.306 1.00 95.94 81 ALA A C 1
ATOM 644 O O . ALA A 1 81 ? -12.345 5.445 4.316 1.00 95.94 81 ALA A O 1
ATOM 645 N N . LYS A 1 82 ? -12.864 5.623 2.137 1.00 96.62 82 LYS A N 1
ATOM 646 C CA . LYS A 1 82 ? -12.448 7.026 2.006 1.00 96.62 82 LYS A CA 1
ATOM 647 C C . LYS A 1 82 ? -13.486 7.954 2.647 1.00 96.62 82 LYS A C 1
ATOM 649 O O . LYS A 1 82 ? -14.683 7.693 2.541 1.00 96.62 82 LYS A O 1
ATOM 654 N N . HIS A 1 83 ? -13.005 9.030 3.263 1.00 97.00 83 HIS A N 1
ATOM 655 C CA . HIS A 1 83 ? -13.810 10.087 3.887 1.00 97.00 83 HIS A CA 1
ATOM 656 C C . HIS A 1 83 ? -13.373 11.434 3.296 1.00 97.00 83 HIS A C 1
ATOM 658 O O . HIS A 1 83 ? -12.658 12.212 3.931 1.00 97.00 83 HIS A O 1
ATOM 664 N N . ASN A 1 84 ? -13.714 11.651 2.020 1.00 97.56 84 ASN A N 1
ATOM 665 C CA . ASN A 1 84 ? -13.343 12.842 1.248 1.00 97.56 84 ASN A CA 1
ATOM 666 C C . ASN A 1 84 ? -14.467 13.894 1.218 1.00 97.56 84 ASN A C 1
ATOM 668 O O . ASN A 1 84 ? -14.475 14.778 0.366 1.00 97.56 84 ASN A O 1
ATOM 672 N N . GLU A 1 85 ? -15.435 13.835 2.134 1.00 97.56 85 GLU A N 1
ATOM 673 C CA . GLU A 1 85 ? -16.603 14.730 2.162 1.00 97.56 85 GLU A CA 1
ATOM 674 C C . GLU A 1 85 ? -16.196 16.211 2.214 1.00 97.56 85 GLU A C 1
ATOM 676 O O . GLU A 1 85 ? -16.875 17.073 1.654 1.00 97.56 85 GLU A O 1
ATOM 681 N N . ALA A 1 86 ? -15.045 16.505 2.828 1.00 97.62 86 ALA A N 1
ATOM 682 C CA . ALA A 1 86 ? -14.469 17.845 2.894 1.00 97.62 86 ALA A CA 1
ATOM 683 C C . ALA A 1 86 ? -14.122 18.444 1.516 1.00 97.62 86 ALA A C 1
ATOM 685 O O . ALA A 1 86 ? -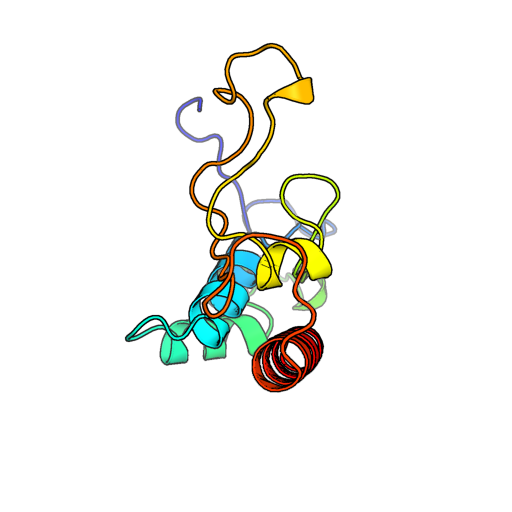14.046 19.666 1.398 1.00 97.62 86 ALA A O 1
ATOM 686 N N . ASN A 1 87 ? -13.958 17.617 0.477 1.00 96.75 87 ASN A N 1
ATOM 687 C CA . ASN A 1 87 ? -13.677 18.064 -0.890 1.00 96.75 87 ASN A CA 1
ATOM 688 C C . ASN A 1 87 ? -14.935 18.567 -1.618 1.00 96.75 87 ASN A C 1
ATOM 690 O O . ASN A 1 87 ? -14.829 19.116 -2.710 1.00 96.75 87 ASN A O 1
ATOM 694 N N . LEU A 1 88 ? -16.124 18.424 -1.012 1.00 96.81 88 LEU A N 1
ATOM 695 C CA . LEU A 1 88 ? -17.413 18.889 -1.546 1.00 96.81 88 LEU A CA 1
ATOM 696 C C . LEU A 1 88 ? -17.823 18.234 -2.880 1.00 96.81 88 LEU A C 1
ATOM 698 O O . LEU A 1 88 ? -18.671 18.756 -3.602 1.00 96.81 88 LEU A O 1
ATOM 702 N N . GLU A 1 89 ? -17.276 17.054 -3.179 1.00 96.38 89 GLU A N 1
ATOM 703 C CA . GLU A 1 89 ? -17.620 16.248 -4.359 1.00 96.38 89 GLU A CA 1
ATOM 704 C C . GLU A 1 89 ? -18.516 15.042 -4.028 1.00 96.38 89 GLU A C 1
ATOM 706 O O . GLU A 1 89 ? -18.637 14.118 -4.836 1.00 96.38 89 GLU A O 1
ATOM 711 N N . ASP A 1 90 ? -19.169 15.062 -2.860 1.00 94.75 90 ASP A N 1
ATOM 712 C CA . ASP A 1 90 ? -20.014 13.971 -2.344 1.00 94.75 90 ASP A CA 1
ATOM 713 C C . ASP A 1 90 ? -19.234 12.647 -2.200 1.00 94.75 90 ASP A C 1
ATOM 715 O O . ASP A 1 90 ? -19.709 11.569 -2.550 1.00 94.75 90 ASP A O 1
ATOM 719 N N . ASN A 1 91 ? -17.968 12.750 -1.763 1.00 94.62 91 ASN A N 1
ATOM 720 C CA . ASN A 1 91 ? -17.020 11.636 -1.613 1.00 94.62 91 ASN A CA 1
ATOM 721 C C . ASN A 1 91 ? -16.808 10.815 -2.912 1.00 94.62 91 ASN A C 1
ATOM 723 O O . ASN A 1 91 ? -16.371 9.660 -2.887 1.00 94.62 91 ASN A O 1
ATOM 727 N N . ARG A 1 92 ? -17.132 11.383 -4.084 1.00 94.31 92 ARG A N 1
ATOM 728 C CA . ARG A 1 92 ? -16.987 10.704 -5.385 1.00 94.31 92 ARG A CA 1
ATOM 729 C C . ARG A 1 92 ? -15.545 10.696 -5.877 1.00 94.31 92 ARG A C 1
ATOM 731 O O . ARG A 1 92 ? -15.155 9.781 -6.599 1.00 94.31 92 ARG A O 1
ATOM 738 N N . ASP A 1 93 ? -14.754 11.667 -5.450 1.00 95.38 93 ASP A N 1
ATOM 739 C CA . ASP A 1 93 ? -13.342 11.825 -5.768 1.00 95.38 93 ASP A CA 1
ATOM 740 C C . ASP A 1 93 ? -12.453 10.824 -5.011 1.00 95.38 93 ASP A C 1
ATOM 742 O O . ASP A 1 93 ? -12.821 10.303 -3.960 1.00 95.38 93 ASP A O 1
ATOM 746 N N . GLY A 1 94 ? -11.267 10.535 -5.547 1.00 92.56 94 GLY A N 1
ATOM 747 C CA . GLY A 1 94 ? -10.305 9.611 -4.941 1.00 92.56 94 GLY A CA 1
ATOM 748 C C . GLY A 1 94 ? -10.582 8.123 -5.201 1.00 92.56 94 GLY A C 1
ATOM 749 O O . GLY A 1 94 ? -11.694 7.694 -5.535 1.00 92.56 94 GLY A O 1
ATOM 750 N N . HIS A 1 95 ? -9.532 7.313 -5.056 1.00 88.94 95 HIS A N 1
ATOM 751 C CA . HIS A 1 95 ? -9.574 5.880 -5.337 1.00 88.94 95 HIS A CA 1
ATOM 752 C C . HIS A 1 95 ? -10.412 5.115 -4.301 1.00 88.94 95 HIS A C 1
ATOM 754 O O . HIS A 1 95 ? -10.330 5.375 -3.100 1.00 88.94 95 HIS A O 1
ATOM 760 N N . SER A 1 96 ? -11.234 4.170 -4.768 1.00 89.00 96 SER A N 1
ATOM 761 C CA . SER A 1 96 ? -12.150 3.419 -3.893 1.00 89.00 96 SER A CA 1
ATOM 762 C C . SER A 1 96 ? -11.546 2.122 -3.354 1.00 89.00 96 SER A C 1
ATOM 764 O O . SER A 1 96 ? -11.949 1.682 -2.283 1.00 89.00 96 SER A O 1
ATOM 766 N N . ASP A 1 97 ? -10.561 1.533 -4.039 1.00 90.06 97 ASP A N 1
ATOM 767 C CA . ASP A 1 97 ? -9.930 0.280 -3.613 1.00 90.06 97 ASP A CA 1
ATOM 768 C C . ASP A 1 97 ? -8.546 0.523 -2.995 1.00 90.06 97 ASP A C 1
ATOM 770 O O . ASP A 1 97 ? -7.501 0.407 -3.625 1.00 90.06 97 ASP A O 1
ATOM 774 N N . ASN A 1 98 ? -8.525 0.940 -1.730 1.00 92.81 98 ASN A N 1
ATOM 775 C CA . ASN A 1 98 ? -7.287 1.383 -1.080 1.00 92.81 98 ASN A CA 1
ATOM 776 C C . ASN A 1 98 ? -6.420 0.246 -0.518 1.00 92.81 98 ASN A C 1
ATOM 778 O O . ASN A 1 98 ? -5.313 0.509 -0.033 1.00 92.81 98 ASN A O 1
ATOM 782 N N . HIS A 1 99 ? -6.917 -0.994 -0.546 1.00 95.81 99 HIS A N 1
ATOM 783 C CA . HIS A 1 99 ? -6.300 -2.148 0.115 1.00 95.81 99 HIS A CA 1
ATOM 784 C C . HIS A 1 99 ? -6.028 -1.890 1.614 1.00 95.81 99 HIS A C 1
ATOM 786 O O . HIS A 1 99 ? -5.030 -2.339 2.175 1.00 95.81 99 HIS A O 1
ATOM 792 N N . SER A 1 100 ? -6.905 -1.115 2.258 1.00 97.06 100 SER A N 1
ATOM 793 C CA . SER A 1 100 ? -6.809 -0.716 3.663 1.00 97.06 100 SER A CA 1
ATOM 794 C C . SER A 1 100 ? -7.634 -1.627 4.573 1.00 97.06 100 SER A C 1
ATOM 796 O O . SER A 1 100 ? -8.489 -2.389 4.115 1.00 97.06 100 SER A O 1
ATOM 798 N N . ALA A 1 101 ? -7.374 -1.552 5.878 1.00 97.56 101 ALA A N 1
ATOM 799 C CA . ALA A 1 101 ? -8.176 -2.223 6.894 1.00 97.56 101 ALA A CA 1
ATOM 800 C C . ALA A 1 101 ? -8.210 -1.395 8.177 1.00 97.56 101 ALA A C 1
ATOM 802 O O . ALA A 1 101 ? -7.175 -0.964 8.678 1.00 97.56 101 ALA A O 1
ATOM 803 N N . ASN A 1 102 ? -9.398 -1.218 8.750 1.00 97.75 102 ASN A N 1
ATOM 804 C CA . ASN A 1 102 ? -9.586 -0.454 9.983 1.00 97.75 102 ASN A CA 1
ATOM 805 C C . ASN A 1 102 ? -9.346 -1.285 11.264 1.00 97.75 102 ASN A C 1
ATOM 807 O O . ASN A 1 102 ? -9.281 -0.735 12.367 1.00 97.75 102 ASN A O 1
ATOM 811 N N . TYR A 1 103 ? -9.188 -2.606 11.113 1.00 96.88 103 TYR A N 1
ATOM 812 C CA . TYR A 1 103 ? -9.001 -3.589 12.185 1.00 96.88 103 TYR A CA 1
ATOM 813 C C . TYR A 1 103 ? -10.099 -3.564 13.264 1.00 96.88 103 TYR A C 1
ATOM 815 O O . TYR A 1 103 ? -9.827 -3.827 14.433 1.00 96.88 103 TYR A O 1
ATOM 823 N N . GLY A 1 104 ? -11.336 -3.257 12.861 1.00 96.19 104 GLY A N 1
ATOM 824 C CA . GLY A 1 104 ? -12.548 -3.401 13.672 1.00 96.19 104 GLY A CA 1
ATOM 825 C C . GLY A 1 104 ? -13.264 -2.093 14.013 1.00 96.19 104 GLY A C 1
ATOM 826 O O . GLY A 1 104 ? -14.456 -2.125 14.295 1.00 96.19 104 GLY A O 1
ATOM 827 N N . VAL A 1 105 ? -12.581 -0.946 13.966 1.00 98.06 105 VAL A N 1
ATOM 828 C CA . VAL A 1 105 ? -13.179 0.371 14.258 1.00 98.06 105 VAL A CA 1
ATOM 829 C C . VAL A 1 105 ? -12.793 1.348 13.163 1.00 98.06 105 VAL A C 1
ATOM 831 O O . VAL A 1 105 ? -11.612 1.496 12.894 1.00 98.06 105 VAL A O 1
ATOM 834 N N . GLU A 1 106 ? -13.745 2.041 12.549 1.00 98.06 106 GLU A N 1
ATOM 835 C CA . GLU A 1 106 ? -13.435 3.077 11.559 1.00 98.06 106 GLU A CA 1
ATOM 836 C C . GLU A 1 106 ? -12.868 4.330 12.245 1.00 98.06 106 GLU A C 1
ATOM 838 O O . GLU A 1 106 ? -13.459 4.858 13.186 1.00 98.06 106 GLU A O 1
ATOM 843 N N . GLY A 1 107 ? -11.711 4.807 11.786 1.00 98.06 107 GLY A N 1
ATOM 844 C CA . GLY A 1 107 ? -11.077 6.022 12.287 1.00 98.06 107 GLY A CA 1
ATOM 845 C C . GLY A 1 107 ? -10.368 5.870 13.640 1.00 98.06 107 GLY A C 1
ATOM 846 O O . GLY A 1 107 ? -9.859 4.788 13.967 1.00 98.06 107 GLY A O 1
ATOM 847 N N . PRO A 1 108 ? -10.209 6.964 14.412 1.00 97.75 108 PRO A N 1
ATOM 848 C CA . PRO A 1 108 ? -9.507 6.958 15.695 1.00 97.75 108 PRO A CA 1
ATOM 849 C C . PRO A 1 108 ? -10.115 5.973 16.703 1.00 97.75 108 PRO A C 1
ATOM 851 O O . PRO A 1 108 ? -11.327 5.856 16.826 1.00 97.75 108 PRO A O 1
ATOM 854 N N . SER A 1 109 ? -9.261 5.286 17.463 1.00 97.69 109 SER A N 1
ATOM 855 C CA . SER A 1 109 ? -9.687 4.348 18.506 1.00 97.69 109 SER A CA 1
ATOM 856 C C . SER A 1 109 ? -8.775 4.442 19.726 1.00 97.69 109 SER A C 1
ATOM 858 O O . SER A 1 109 ? -7.569 4.676 19.592 1.00 97.69 109 SER A O 1
ATOM 860 N N . VAL A 1 110 ? -9.367 4.251 20.906 1.00 97.06 110 VAL A N 1
ATOM 861 C CA . VAL A 1 110 ? -8.677 4.143 22.203 1.00 97.06 110 VAL A CA 1
ATOM 862 C C . VAL A 1 110 ? -8.577 2.696 22.691 1.00 97.06 110 VAL A C 1
ATOM 864 O O . VAL A 1 110 ? -7.956 2.447 23.721 1.00 97.06 110 VAL A O 1
ATOM 867 N N . ASP A 1 111 ? -9.156 1.741 21.954 1.00 98.31 111 ASP A N 1
ATOM 868 C CA . ASP A 1 111 ? -9.050 0.320 22.275 1.00 98.31 111 ASP A CA 1
ATOM 869 C C . ASP A 1 111 ? -7.576 -0.123 22.162 1.00 98.31 111 ASP A C 1
ATOM 871 O O . ASP A 1 111 ? -6.972 -0.015 21.084 1.00 98.31 111 ASP A O 1
ATOM 875 N N . PRO A 1 112 ? -6.965 -0.620 23.252 1.00 98.19 112 PRO A N 1
ATOM 876 C CA . PRO A 1 112 ? -5.548 -0.957 23.259 1.00 98.19 112 PRO A CA 1
ATOM 877 C C . PRO A 1 112 ? -5.201 -2.110 22.307 1.00 98.19 112 PRO A C 1
ATOM 879 O O . PRO A 1 112 ? -4.105 -2.110 21.740 1.00 98.19 112 PRO A O 1
ATOM 882 N N . GLY A 1 113 ? -6.113 -3.060 22.080 1.00 98.31 113 GLY A N 1
ATOM 883 C CA . GLY A 1 113 ? -5.933 -4.174 21.149 1.00 98.31 113 GLY A CA 1
ATOM 884 C C . GLY A 1 113 ? -5.929 -3.718 19.690 1.00 98.31 113 GLY A C 1
ATOM 885 O O . GLY A 1 113 ? -5.056 -4.123 18.910 1.00 98.31 113 GLY A O 1
ATOM 886 N N . ILE A 1 114 ? -6.832 -2.803 19.331 1.00 98.38 114 ILE A N 1
ATOM 887 C CA . ILE A 1 114 ? -6.864 -2.189 17.995 1.00 98.38 114 ILE A CA 1
ATOM 888 C C . ILE A 1 114 ? -5.615 -1.334 17.782 1.00 98.38 114 ILE A C 1
ATOM 890 O O . ILE A 1 114 ? -4.914 -1.492 16.780 1.00 98.38 114 ILE A O 1
ATOM 894 N N . VAL A 1 115 ? -5.273 -0.469 18.741 1.00 98.31 115 VAL A N 1
ATOM 895 C CA . VAL A 1 115 ? -4.079 0.386 18.653 1.00 98.31 115 VAL A CA 1
ATOM 896 C C . VAL A 1 115 ? -2.806 -0.452 18.508 1.00 98.31 115 VAL A C 1
ATOM 898 O O . VAL A 1 115 ? -1.945 -0.109 17.693 1.00 98.31 115 VAL A O 1
ATOM 901 N N . ALA A 1 116 ? -2.678 -1.553 19.253 1.00 98.44 116 ALA A N 1
ATOM 902 C CA . ALA A 1 116 ? -1.543 -2.467 19.141 1.00 98.44 116 ALA A CA 1
ATOM 903 C C . ALA A 1 116 ? -1.488 -3.151 17.766 1.00 98.44 116 ALA A C 1
ATOM 905 O O . ALA A 1 116 ? -0.424 -3.188 17.144 1.00 98.44 116 ALA A O 1
ATOM 906 N N . THR A 1 117 ? -2.627 -3.629 17.260 1.00 98.31 117 THR A N 1
ATOM 907 C CA . THR A 1 117 ? -2.722 -4.264 15.937 1.00 98.31 117 THR A CA 1
ATOM 908 C C . THR A 1 117 ? -2.321 -3.299 14.827 1.00 98.31 117 THR A C 1
ATOM 910 O O . THR A 1 117 ? -1.437 -3.617 14.035 1.00 98.31 117 THR A O 1
ATOM 913 N N . ARG A 1 118 ? -2.869 -2.081 14.819 1.00 98.38 118 ARG A N 1
ATOM 914 C CA . ARG A 1 118 ? -2.515 -1.038 13.843 1.00 98.38 118 ARG A CA 1
ATOM 915 C C . ARG A 1 118 ? -1.035 -0.694 13.882 1.00 98.38 118 ARG A C 1
ATOM 917 O O . ARG A 1 118 ? -0.375 -0.650 12.850 1.00 98.38 118 ARG A O 1
ATOM 924 N N . LYS A 1 119 ? -0.486 -0.516 15.086 1.00 98.38 119 LYS A N 1
ATOM 925 C CA . LYS A 1 119 ? 0.946 -0.271 15.286 1.00 98.38 119 LYS A CA 1
ATOM 926 C C . LYS A 1 119 ? 1.806 -1.414 14.747 1.00 98.38 119 LYS A C 1
ATOM 928 O O . LYS A 1 119 ? 2.887 -1.137 14.236 1.00 98.38 119 LYS A O 1
ATOM 933 N N . ARG A 1 120 ? 1.386 -2.674 14.899 1.00 98.50 120 ARG A N 1
ATOM 934 C CA . ARG A 1 120 ? 2.089 -3.836 14.331 1.00 98.50 120 ARG A CA 1
ATOM 935 C C . ARG A 1 120 ? 2.045 -3.797 12.805 1.00 98.50 120 ARG A C 1
ATOM 937 O O . ARG A 1 120 ? 3.089 -3.888 12.179 1.00 98.50 120 ARG A O 1
ATOM 944 N N . GLN A 1 121 ? 0.874 -3.559 12.227 1.00 98.25 121 GLN A N 1
ATOM 945 C CA . GLN A 1 121 ? 0.690 -3.546 10.775 1.00 98.25 121 GLN A CA 1
ATOM 946 C C . GLN A 1 121 ? 1.470 -2.422 10.086 1.00 98.25 121 GLN A C 1
ATOM 948 O O . GLN A 1 121 ? 2.083 -2.652 9.053 1.00 98.25 121 GLN A O 1
ATOM 953 N N . MET A 1 122 ? 1.575 -1.247 10.714 1.00 98.19 122 MET A N 1
ATOM 954 C CA . MET A 1 122 ? 2.449 -0.167 10.231 1.00 98.19 122 MET A CA 1
ATOM 955 C C . MET A 1 122 ? 3.950 -0.507 10.250 1.00 98.19 122 MET A C 1
ATOM 957 O O . MET A 1 122 ? 4.713 0.204 9.618 1.00 98.19 122 MET A O 1
ATOM 961 N N . ARG A 1 123 ? 4.395 -1.503 11.032 1.00 98.19 123 ARG A N 1
ATOM 962 C CA . ARG A 1 123 ? 5.803 -1.957 11.061 1.00 98.19 123 ARG A CA 1
ATOM 963 C C . ARG A 1 123 ? 6.058 -3.156 10.156 1.00 98.19 123 ARG A C 1
ATOM 965 O O . ARG A 1 123 ? 7.203 -3.439 9.832 1.00 98.19 123 ARG A O 1
ATOM 972 N N . ASN A 1 124 ? 5.003 -3.905 9.865 1.00 97.44 124 ASN A N 1
ATOM 973 C CA . ASN A 1 124 ? 5.034 -5.054 8.978 1.00 97.44 124 ASN A CA 1
ATOM 974 C C . ASN A 1 124 ? 5.204 -4.627 7.509 1.00 97.44 124 ASN A C 1
ATOM 976 O O . ASN A 1 124 ? 5.842 -5.336 6.732 1.00 97.44 124 ASN A O 1
ATOM 980 N N . MET A 1 125 ? 4.609 -3.485 7.153 1.00 94.88 125 MET A N 1
ATOM 981 C CA . MET A 1 125 ? 4.740 -2.809 5.859 1.00 94.88 125 MET A CA 1
ATOM 982 C C . MET A 1 125 ? 5.915 -1.836 5.862 1.00 94.88 125 MET A C 1
ATOM 984 O O . MET A 1 125 ? 6.594 -1.764 4.815 1.00 94.88 125 MET A O 1
#

Organism: NCBI:txid157278

InterPro domains:
  IPR017853 Glycoside hydrolase superfamily [SSF51445] (2-125)

Radius of gyration: 16.61 Å; chains: 1; bounding box: 39×35×47 Å

Sequence (125 aa):
MGPGGYQLGNFPPGFSEWNDRFRDTVRAFWRGDELVAPELAARLLGSPDRFDRSNRRPSASVNFITAHDGFTLRDLVSYAAKHNEANLEDNRDGHSDNHSANYGVEGPSVDPGIVATRKRQMRNM

Foldseek 3Di:
DPPPPDQQLPDAAPAADECVLLQLLLLLVLLPHPPSVVVNVCSVVLNCVRHVPNPGDSRSYDHDNDDPADDDLLQLQQAPADDVVVVVPNSPDGDGPSSGHNQPHHHDDPPPVSVVSSVVSSVSD

Secondary structure (DSSP, 8-state):
--TT---TT-SPTT--EE-HHHHHHHHHHHHT-TT-HHHHHHHHTT-HHHHSSTT--GGGEE--S--SSS--HHHHTT-SS---GGGSSTT-SS-S------TTSSS----HHHHHHHHHHHHH-

pLDDT: mean 94.88, std 5.8, range [53.06, 98.5]